Protein AF-A0A1G1VAP3-F1 (afdb_monomer)

Solvent-accessible surface area (backbone atoms only — not comparable to full-atom values): 3587 Å² total; per-residue (Å²): 119,71,71,60,58,66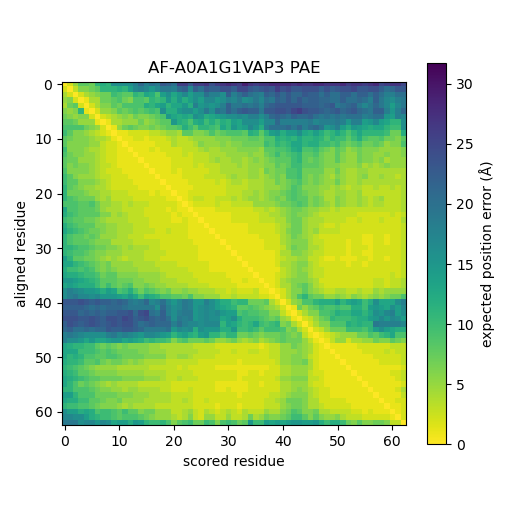,56,52,53,60,53,51,52,50,52,52,51,50,47,42,59,71,53,49,51,56,50,52,51,51,53,48,29,52,49,53,50,56,75,64,51,47,93,71,42,65,81,43,43,67,60,52,32,48,49,46,34,33,79,74,73,75,92

Sequence (63 aa):
MKKKILITSPLFLLLIFLFYWFQIRPAEIRSYCDWETKSKSSWRVTKNYDANYNSCLHEKGLK

Secondary structure (DSSP, 8-state):
-HHHHHHHHHHHHHHHHHHIIIIIHHHHHHHHHHHHHHHT--TTGGGGHHHHHHHHHHHTT--

Structure (mmCIF, N/CA/C/O backbone):
data_AF-A0A1G1VAP3-F1
#
_entry.id   AF-A0A1G1VAP3-F1
#
loop_
_atom_site.group_PDB
_atom_site.id
_atom_site.type_symbol
_atom_site.label_atom_id
_atom_site.label_alt_id
_atom_site.label_comp_id
_atom_site.label_asym_id
_atom_site.label_entity_id
_atom_site.label_seq_id
_atom_site.pdbx_PDB_ins_code
_atom_site.Cartn_x
_atom_site.Cartn_y
_atom_site.Cartn_z
_atom_site.occupancy
_atom_site.B_iso_or_equiv
_atom_site.auth_seq_id
_atom_site.auth_comp_id
_atom_site.auth_asym_id
_atom_site.auth_atom_id
_atom_site.pdbx_PDB_model_num
ATOM 1 N N . MET A 1 1 ? -25.952 1.220 34.935 1.00 55.91 1 MET A N 1
ATOM 2 C CA . MET A 1 1 ? -25.234 2.091 33.969 1.00 55.91 1 MET A CA 1
ATOM 3 C C . MET A 1 1 ? -23.805 1.629 33.645 1.00 55.91 1 MET A C 1
ATOM 5 O O . MET A 1 1 ? -23.405 1.777 32.502 1.00 55.91 1 MET A O 1
ATOM 9 N N . LYS A 1 2 ? -23.066 0.979 34.564 1.00 59.72 2 LYS A N 1
ATOM 10 C CA . LYS A 1 2 ? -21.683 0.490 34.334 1.00 59.72 2 LYS A CA 1
ATOM 11 C C . LYS A 1 2 ? -21.522 -0.553 33.204 1.00 59.72 2 LYS A C 1
ATOM 13 O O . LYS A 1 2 ? -20.518 -0.545 32.506 1.00 59.72 2 LYS A O 1
ATOM 18 N N . LYS A 1 3 ? -22.534 -1.403 32.969 1.00 62.38 3 LYS A N 1
ATOM 19 C CA . LYS A 1 3 ? -22.501 -2.453 31.925 1.00 62.38 3 LYS A CA 1
ATOM 20 C C . LYS A 1 3 ? -22.435 -1.906 30.487 1.00 62.38 3 LYS A C 1
ATOM 22 O O . LYS A 1 3 ? -21.834 -2.545 29.637 1.00 62.38 3 LYS A O 1
ATOM 27 N N . LYS A 1 4 ? -23.016 -0.725 30.218 1.00 60.47 4 LYS A N 1
ATOM 28 C CA . LYS A 1 4 ? -22.987 -0.105 28.877 1.00 60.47 4 LYS A CA 1
ATOM 29 C C . LYS A 1 4 ? -21.586 0.412 28.518 1.00 60.47 4 LYS A C 1
ATOM 31 O O . LYS A 1 4 ? -21.167 0.257 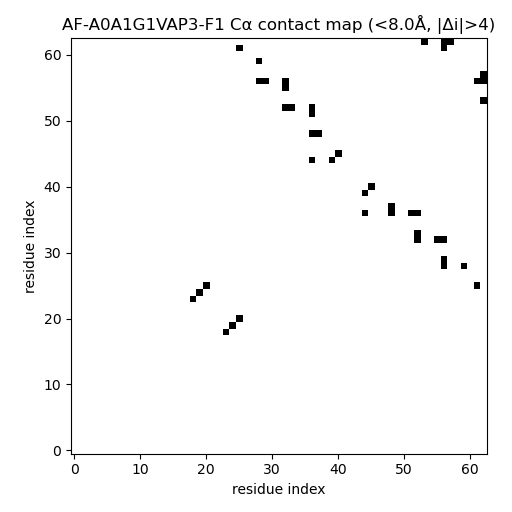27.382 1.00 60.47 4 LYS A O 1
ATOM 36 N N . ILE A 1 5 ? -20.855 0.931 29.509 1.00 64.75 5 ILE A N 1
ATOM 37 C CA . ILE A 1 5 ? -19.484 1.451 29.355 1.00 64.75 5 ILE A CA 1
ATOM 38 C C . ILE A 1 5 ? -18.487 0.317 29.052 1.00 64.75 5 ILE A C 1
ATOM 40 O O . ILE A 1 5 ? -17.567 0.493 28.255 1.00 64.75 5 ILE A O 1
ATOM 44 N N . LEU A 1 6 ? -18.707 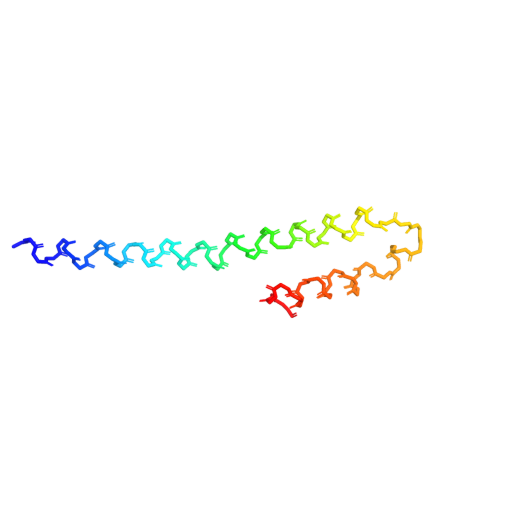-0.868 29.638 1.00 68.44 6 LEU A N 1
ATOM 45 C CA . LEU A 1 6 ? -17.853 -2.043 29.431 1.00 68.44 6 LEU A CA 1
ATOM 46 C C . LEU A 1 6 ? -17.899 -2.570 27.984 1.00 68.44 6 LEU A C 1
ATOM 48 O O . LEU A 1 6 ? -16.916 -3.120 27.508 1.00 68.44 6 LEU A O 1
ATOM 52 N N . ILE A 1 7 ? -19.025 -2.392 27.284 1.00 73.06 7 ILE A N 1
ATOM 53 C CA . ILE A 1 7 ? -19.229 -2.879 25.907 1.00 73.06 7 ILE A CA 1
ATOM 54 C C . ILE A 1 7 ? -18.762 -1.842 24.875 1.00 73.06 7 ILE A C 1
ATOM 56 O O . ILE A 1 7 ? -18.241 -2.202 23.822 1.00 73.06 7 ILE A O 1
ATOM 60 N N . THR A 1 8 ? -18.886 -0.546 25.174 1.00 79.06 8 THR A N 1
ATOM 61 C CA . THR A 1 8 ? -18.439 0.529 24.273 1.00 79.06 8 THR A CA 1
ATOM 62 C C . THR A 1 8 ? -16.916 0.626 24.145 1.00 79.06 8 THR A C 1
ATOM 64 O O . THR A 1 8 ? -16.422 1.008 23.090 1.00 79.06 8 THR A O 1
ATOM 67 N N . SER A 1 9 ? -16.163 0.259 25.187 1.00 82.25 9 SER A N 1
ATOM 68 C CA . SER A 1 9 ? -14.692 0.307 25.186 1.00 82.25 9 SER A CA 1
ATOM 69 C C . SER A 1 9 ? -14.025 -0.648 24.172 1.00 82.25 9 SER A C 1
ATOM 71 O O . SER A 1 9 ? -13.232 -0.168 23.360 1.00 82.25 9 SER A O 1
ATOM 73 N N . PRO A 1 10 ? -14.349 -1.958 24.128 1.00 89.88 10 PRO A N 1
ATOM 74 C CA . PRO A 1 10 ? -13.768 -2.863 23.136 1.00 89.88 10 PRO A CA 1
ATOM 75 C C . PRO A 1 10 ? -14.233 -2.547 21.711 1.00 89.88 10 PRO A C 1
ATOM 77 O O . PRO A 1 10 ? -13.456 -2.696 20.773 1.00 89.88 10 PRO A O 1
ATOM 80 N N . LEU A 1 11 ? -15.465 -2.051 21.537 1.00 90.19 11 LEU A N 1
ATOM 81 C CA . LEU A 1 11 ? -15.974 -1.652 20.223 1.00 90.19 11 LEU A CA 1
ATOM 82 C C . LEU A 1 11 ? -15.173 -0.480 19.638 1.00 90.19 11 LEU A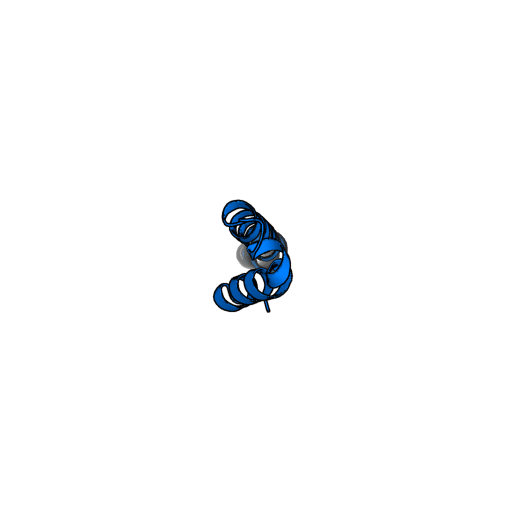 C 1
ATOM 84 O O . LEU A 1 11 ? -14.837 -0.486 18.458 1.00 90.19 11 LEU A O 1
ATOM 88 N N . PHE A 1 12 ? -14.826 0.503 20.469 1.00 90.62 12 PHE A N 1
ATOM 89 C CA . PHE A 1 12 ? -14.015 1.641 20.046 1.00 90.62 12 PHE A CA 1
ATOM 90 C C . PHE A 1 12 ? -12.592 1.223 19.642 1.00 90.62 12 PHE A C 1
ATOM 92 O O . PHE A 1 12 ? -12.103 1.641 18.594 1.00 90.62 12 PHE A O 1
ATOM 99 N N . LEU A 1 13 ? -11.956 0.339 20.419 1.00 92.44 13 LEU A N 1
ATOM 100 C CA . LEU A 1 13 ? -10.646 -0.228 20.073 1.00 92.44 13 LEU A CA 1
ATOM 101 C C . LEU A 1 13 ? -10.689 -1.009 18.754 1.00 92.44 13 LEU A C 1
ATOM 103 O O . LEU A 1 13 ? -9.785 -0.868 17.931 1.00 92.44 13 LEU A O 1
ATOM 107 N N . LEU A 1 14 ? -11.753 -1.784 18.527 1.00 94.25 14 LEU A N 1
ATOM 108 C CA . LEU A 1 14 ? -11.946 -2.525 17.284 1.00 94.25 14 LEU A CA 1
ATOM 109 C C . LEU A 1 14 ? -12.053 -1.580 16.078 1.00 94.25 14 LEU A C 1
ATOM 111 O O . LEU A 1 14 ? -11.436 -1.831 15.050 1.00 94.25 14 LEU A O 1
ATOM 115 N N . LEU A 1 15 ? -12.784 -0.469 16.206 1.00 93.00 15 LEU A N 1
ATOM 116 C CA . LEU A 1 15 ? -12.906 0.527 15.137 1.00 93.00 15 LEU A CA 1
ATOM 117 C C . LEU A 1 15 ? -11.571 1.208 14.818 1.00 93.00 15 LEU A C 1
ATOM 119 O O . LEU A 1 15 ? -11.250 1.367 13.643 1.00 93.00 15 LEU A O 1
ATOM 123 N N . ILE A 1 16 ? -10.772 1.563 15.831 1.00 94.12 16 ILE A N 1
ATOM 124 C CA . ILE A 1 16 ? -9.424 2.118 15.622 1.00 94.12 16 ILE A CA 1
ATOM 125 C C . ILE A 1 16 ? -8.533 1.100 14.914 1.00 94.12 16 ILE A C 1
ATOM 127 O O . ILE A 1 16 ? -7.846 1.445 13.955 1.00 94.12 16 ILE A O 1
ATOM 131 N N . PHE A 1 17 ? -8.564 -0.155 15.364 1.00 94.44 17 PHE A N 1
ATOM 132 C CA . PHE A 1 17 ? -7.794 -1.231 14.754 1.00 94.44 17 PHE A CA 1
ATOM 133 C C . PHE A 1 17 ? -8.171 -1.427 13.282 1.00 94.44 17 PHE A C 1
ATOM 135 O O . PHE A 1 17 ? -7.293 -1.470 12.422 1.00 94.44 17 PHE A O 1
ATOM 142 N N . LEU A 1 18 ? -9.470 -1.474 12.975 1.00 94.38 18 LEU A N 1
ATOM 143 C CA . LEU A 1 18 ? -9.961 -1.573 11.603 1.00 94.38 18 LEU A CA 1
ATOM 144 C C . LEU A 1 18 ? -9.536 -0.356 10.776 1.00 94.38 18 LEU A C 1
ATOM 146 O O . LEU A 1 18 ? -9.048 -0.520 9.664 1.00 94.38 18 LEU A O 1
ATOM 150 N N . PHE A 1 19 ? -9.651 0.859 11.313 1.00 94.19 19 PHE A N 1
ATOM 151 C CA . PHE A 1 19 ? -9.229 2.068 10.609 1.00 94.19 19 PHE A CA 1
ATOM 152 C C . PHE A 1 19 ? -7.728 2.054 10.294 1.00 94.19 19 PHE A C 1
ATOM 154 O O . PHE A 1 19 ? -7.336 2.302 9.155 1.00 94.19 19 PHE A O 1
ATOM 161 N N . TYR A 1 20 ? -6.885 1.697 11.265 1.00 93.75 20 TYR A N 1
ATOM 162 C CA . TYR A 1 20 ? -5.448 1.527 11.053 1.00 93.75 20 TYR A CA 1
ATOM 163 C C . TYR A 1 20 ? -5.160 0.482 9.965 1.00 93.75 20 TYR A C 1
ATOM 165 O O . TYR A 1 20 ? -4.394 0.742 9.034 1.00 93.75 20 TYR A O 1
ATOM 173 N N . TRP A 1 21 ? -5.823 -0.674 10.036 1.00 91.50 21 TRP A N 1
ATOM 174 C CA . TRP A 1 21 ? -5.612 -1.774 9.100 1.00 91.50 21 TRP A CA 1
ATOM 175 C C . TRP A 1 21 ? -6.071 -1.451 7.671 1.00 91.50 21 TRP A C 1
ATOM 177 O O . TRP A 1 21 ? -5.408 -1.844 6.712 1.00 91.50 21 TRP A O 1
ATOM 187 N N . PHE A 1 22 ? -7.184 -0.729 7.515 1.00 91.69 22 PHE A N 1
ATOM 188 C CA . PHE A 1 22 ? -7.774 -0.424 6.208 1.00 91.69 22 PHE A CA 1
ATOM 189 C C . PHE A 1 22 ? -7.295 0.884 5.579 1.00 91.69 22 PHE A C 1
ATOM 191 O O . PHE A 1 22 ? -7.353 0.995 4.358 1.00 91.69 22 PHE A O 1
ATOM 198 N N . GLN A 1 23 ? -6.841 1.867 6.359 1.00 91.62 23 GLN A N 1
ATOM 199 C CA . GLN A 1 23 ? -6.419 3.170 5.828 1.00 91.62 23 GLN A CA 1
ATOM 200 C C . GLN A 1 23 ? -4.903 3.353 5.897 1.00 91.62 23 GLN A C 1
ATOM 202 O O . GLN A 1 23 ? -4.266 3.655 4.889 1.00 91.62 23 GLN A O 1
ATOM 207 N N . ILE A 1 24 ? -4.311 3.141 7.074 1.00 92.75 24 ILE A N 1
ATOM 208 C CA . ILE A 1 24 ? -2.907 3.494 7.330 1.00 92.75 24 ILE A CA 1
ATOM 209 C C . ILE A 1 24 ? -1.967 2.449 6.727 1.00 92.75 24 ILE A C 1
ATOM 211 O O . ILE A 1 24 ? -1.134 2.790 5.887 1.00 92.75 24 ILE A O 1
ATOM 215 N N . ARG A 1 25 ? -2.159 1.167 7.063 1.00 93.88 25 ARG A N 1
ATOM 216 C CA . ARG A 1 25 ? -1.353 0.056 6.529 1.00 93.88 25 ARG A CA 1
ATOM 217 C C . ARG A 1 25 ? -1.245 0.079 4.989 1.00 93.88 25 ARG A C 1
ATOM 219 O O . ARG A 1 25 ? -0.128 -0.010 4.477 1.00 93.88 25 ARG A O 1
ATOM 226 N N . PRO A 1 26 ? -2.344 0.218 4.215 1.00 94.81 26 PRO A N 1
ATOM 227 C CA . PRO A 1 26 ? -2.251 0.308 2.761 1.00 94.81 26 PRO A CA 1
ATOM 228 C C . PRO A 1 26 ? -1.454 1.510 2.249 1.00 94.81 26 PRO A C 1
ATOM 230 O O . PRO A 1 26 ? -0.775 1.395 1.230 1.00 94.81 26 PRO A O 1
ATOM 233 N N . ALA A 1 27 ? -1.555 2.666 2.908 1.00 95.19 27 ALA A N 1
ATOM 234 C CA . ALA A 1 27 ? -0.826 3.867 2.510 1.00 95.19 27 ALA A CA 1
ATOM 235 C C . ALA A 1 27 ? 0.684 3.707 2.743 1.00 95.19 27 ALA A C 1
ATOM 237 O O . ALA A 1 27 ? 1.475 3.987 1.841 1.00 95.19 27 ALA A O 1
ATOM 238 N N . GLU A 1 28 ? 1.075 3.177 3.903 1.00 95.25 28 GLU A N 1
ATOM 239 C CA . GLU A 1 28 ? 2.476 2.910 4.243 1.00 95.25 28 GLU A CA 1
ATOM 240 C C . GLU A 1 28 ? 3.114 1.919 3.269 1.00 95.25 28 GLU A C 1
ATOM 242 O O . GLU A 1 28 ? 4.200 2.171 2.749 1.00 95.25 28 GLU A O 1
ATOM 247 N N . ILE A 1 29 ? 2.425 0.818 2.958 1.00 95.75 29 ILE A N 1
ATOM 248 C CA . ILE A 1 29 ? 2.944 -0.186 2.025 1.00 95.75 29 ILE A CA 1
ATOM 249 C C . ILE A 1 29 ? 3.119 0.405 0.621 1.00 95.75 29 ILE A C 1
ATOM 251 O O . ILE A 1 29 ? 4.147 0.162 -0.006 1.00 95.75 29 ILE A O 1
ATOM 255 N N . ARG A 1 30 ? 2.156 1.190 0.117 1.00 95.56 30 ARG A N 1
ATOM 256 C CA . ARG A 1 30 ? 2.289 1.838 -1.200 1.00 95.56 30 ARG A CA 1
ATOM 257 C C . ARG A 1 30 ? 3.476 2.790 -1.234 1.00 95.56 30 ARG A C 1
ATOM 259 O O . 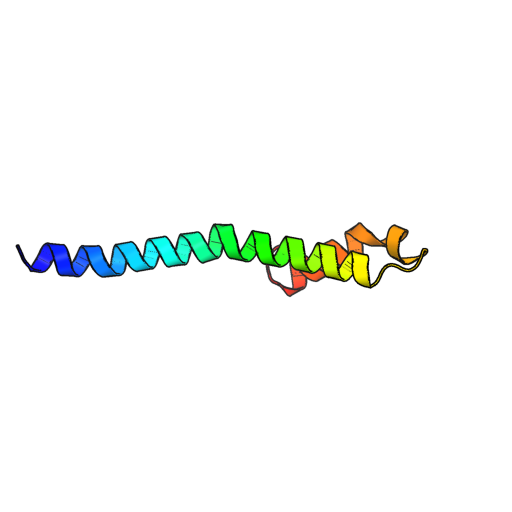ARG A 1 30 ? 4.267 2.723 -2.168 1.00 95.56 30 ARG A O 1
ATOM 266 N N . SER A 1 31 ? 3.632 3.621 -0.203 1.00 95.88 31 SER A N 1
ATOM 267 C CA . SER A 1 31 ? 4.773 4.534 -0.092 1.00 95.88 31 SER A CA 1
ATOM 268 C C . SER A 1 31 ? 6.100 3.781 -0.020 1.00 95.88 31 SER A C 1
ATOM 270 O O . SER A 1 31 ? 7.076 4.198 -0.636 1.00 95.88 31 SER A O 1
ATOM 272 N N . TYR A 1 32 ? 6.145 2.671 0.715 1.00 94.56 32 TYR A N 1
ATOM 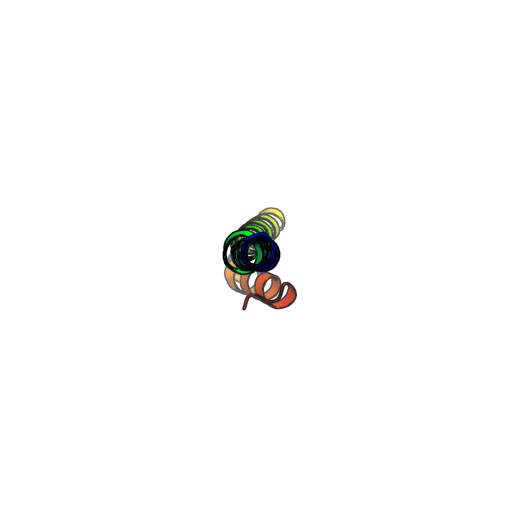273 C CA . TYR A 1 32 ? 7.332 1.834 0.819 1.00 94.56 32 TYR A CA 1
ATOM 274 C C . TYR A 1 32 ? 7.683 1.179 -0.520 1.00 94.56 32 TYR A C 1
ATOM 276 O O . TYR A 1 32 ? 8.831 1.254 -0.942 1.00 94.56 32 TYR A O 1
ATOM 284 N N . CYS A 1 33 ? 6.710 0.581 -1.214 1.00 93.75 33 CYS A N 1
ATOM 285 C CA . CYS A 1 33 ? 6.941 -0.059 -2.509 1.00 93.75 33 CYS A CA 1
ATOM 286 C C . CYS A 1 33 ? 7.347 0.950 -3.592 1.00 93.75 33 CYS A C 1
ATOM 288 O O . CYS A 1 33 ? 8.186 0.642 -4.438 1.00 93.75 33 CYS A O 1
ATOM 290 N N . ASP A 1 34 ? 6.781 2.158 -3.559 1.00 93.56 34 ASP A N 1
ATOM 291 C CA . ASP A 1 34 ? 7.174 3.273 -4.425 1.00 93.56 34 ASP A CA 1
ATOM 292 C C . ASP A 1 34 ? 8.628 3.687 -4.147 1.00 93.56 34 ASP A C 1
ATOM 294 O O . ASP A 1 34 ? 9.453 3.707 -5.063 1.00 93.56 34 ASP A O 1
ATOM 298 N N . TRP A 1 35 ? 8.974 3.911 -2.874 1.00 92.81 35 TRP A N 1
ATOM 299 C CA . TRP A 1 35 ? 10.338 4.236 -2.463 1.00 92.81 35 TRP A CA 1
ATOM 300 C C . TRP A 1 35 ? 11.336 3.131 -2.815 1.00 92.81 35 TRP A C 1
ATOM 302 O O . TRP A 1 35 ? 12.405 3.434 -3.328 1.00 92.81 35 TRP A O 1
ATOM 312 N N . GLU A 1 36 ? 11.008 1.860 -2.585 1.00 91.25 36 GLU A N 1
ATOM 313 C CA . GLU A 1 36 ? 11.895 0.731 -2.873 1.00 91.25 36 GLU A CA 1
ATOM 314 C C . GLU A 1 36 ? 12.128 0.553 -4.377 1.00 91.25 36 GLU A C 1
ATOM 316 O O . GLU A 1 36 ? 13.251 0.308 -4.821 1.00 91.25 36 GLU A O 1
ATOM 321 N N . THR A 1 37 ? 11.083 0.728 -5.185 1.00 90.50 37 THR A N 1
ATOM 322 C CA . THR A 1 37 ? 11.203 0.627 -6.644 1.00 90.50 37 THR A CA 1
ATOM 323 C C . THR A 1 37 ? 12.036 1.782 -7.206 1.00 90.50 37 THR A C 1
ATOM 325 O O . THR A 1 37 ? 12.854 1.576 -8.105 1.00 90.50 37 THR A O 1
ATOM 328 N N . LYS A 1 38 ? 11.880 2.990 -6.648 1.00 87.06 38 LYS A N 1
ATOM 329 C CA . LYS A 1 38 ? 12.672 4.173 -7.018 1.00 87.06 38 LYS A CA 1
ATOM 330 C C . LYS A 1 38 ? 14.103 4.115 -6.489 1.00 87.06 38 LYS A C 1
ATOM 332 O O . LYS A 1 38 ? 15.024 4.482 -7.203 1.00 87.06 38 LYS A O 1
ATOM 337 N N . SER A 1 39 ? 14.333 3.626 -5.274 1.00 86.88 39 SER A N 1
ATOM 338 C CA . SER A 1 39 ? 15.681 3.538 -4.697 1.00 86.88 39 SER A CA 1
ATOM 339 C C . SER A 1 39 ? 16.541 2.501 -5.415 1.00 86.88 39 SER A C 1
ATOM 341 O O . SER A 1 39 ? 17.749 2.683 -5.550 1.00 86.88 39 SER A O 1
ATOM 343 N N . LYS A 1 40 ? 15.916 1.457 -5.971 1.00 80.81 40 LYS A N 1
ATOM 344 C CA . LYS A 1 40 ? 16.572 0.481 -6.847 1.00 80.81 40 LYS A CA 1
ATOM 345 C C . LYS A 1 40 ? 16.703 0.958 -8.301 1.00 80.81 40 LYS A C 1
ATOM 347 O O . LYS A 1 40 ? 17.170 0.185 -9.139 1.00 80.81 40 LYS A O 1
ATOM 352 N N . SER A 1 41 ? 16.314 2.194 -8.647 1.00 64.44 41 SER A N 1
ATOM 353 C CA . SER A 1 41 ? 16.237 2.616 -10.048 1.00 64.44 41 SER A CA 1
ATOM 354 C C . SER A 1 41 ? 17.602 2.927 -10.682 1.00 64.44 41 SER A C 1
ATOM 356 O O . SER A 1 41 ? 18.131 4.030 -10.576 1.00 64.44 41 SER A O 1
ATOM 358 N N . SER A 1 42 ? 18.144 1.957 -11.417 1.00 61.62 42 SER A N 1
ATOM 359 C CA . SER A 1 42 ? 19.033 2.188 -12.568 1.00 61.62 42 SER A CA 1
ATOM 360 C C . SER A 1 42 ? 18.183 2.538 -13.803 1.00 61.62 42 SER A C 1
ATOM 362 O O . SER A 1 42 ? 17.024 2.140 -13.863 1.00 61.62 42 SER A O 1
ATOM 364 N N . TRP A 1 43 ? 18.724 3.217 -14.826 1.00 56.78 43 TRP A N 1
ATOM 365 C CA . TRP A 1 43 ? 18.013 3.559 -16.080 1.00 56.78 43 TRP A CA 1
ATOM 366 C C . TRP A 1 43 ? 17.245 2.384 -16.739 1.00 56.78 43 TRP A C 1
ATOM 368 O O . TRP A 1 43 ? 16.283 2.611 -17.471 1.00 56.78 43 TRP A O 1
ATOM 378 N N . ARG A 1 44 ? 17.624 1.120 -16.478 1.00 57.25 44 ARG A N 1
ATOM 379 C CA . ARG A 1 44 ? 16.865 -0.078 -16.912 1.00 57.25 44 ARG A CA 1
ATOM 380 C C . ARG A 1 44 ? 15.616 -0.373 -16.074 1.00 57.25 44 ARG A C 1
ATOM 382 O O . ARG A 1 44 ? 14.654 -0.921 -16.599 1.00 57.25 44 ARG A O 1
ATOM 389 N N . VAL A 1 45 ? 15.632 -0.037 -14.790 1.00 58.69 45 VAL A N 1
ATOM 390 C CA . VAL A 1 45 ? 14.584 -0.352 -13.807 1.00 58.69 45 VAL A CA 1
ATOM 391 C C . VAL A 1 45 ? 13.341 0.510 -14.024 1.00 58.69 45 VAL A C 1
ATOM 393 O O . VAL A 1 45 ? 12.236 0.041 -13.775 1.00 58.69 45 VAL A O 1
ATOM 396 N N . THR A 1 46 ? 13.487 1.703 -14.609 1.00 63.56 46 THR A N 1
ATOM 397 C CA . THR A 1 46 ? 12.357 2.566 -14.991 1.00 63.56 46 THR A CA 1
ATOM 398 C 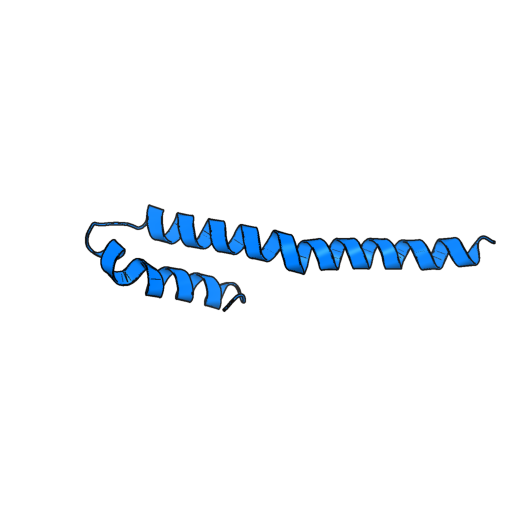C . THR A 1 46 ? 11.398 1.877 -15.969 1.00 63.56 46 THR A C 1
ATOM 400 O O . THR A 1 46 ? 10.197 2.108 -15.896 1.00 63.56 46 THR A O 1
ATOM 403 N N . LYS A 1 47 ? 11.887 0.977 -16.841 1.00 72.12 47 LYS A N 1
ATOM 404 C CA . LYS A 1 47 ? 11.019 0.209 -17.757 1.00 72.12 47 LYS A CA 1
ATOM 405 C C . LYS A 1 47 ? 10.163 -0.847 -17.051 1.00 72.12 47 LYS A C 1
ATOM 407 O O . LYS A 1 47 ? 9.098 -1.176 -17.555 1.00 72.12 47 LYS A O 1
ATOM 412 N N . ASN A 1 48 ? 10.609 -1.346 -15.896 1.00 83.38 48 ASN A N 1
ATOM 413 C CA . ASN A 1 48 ? 9.918 -2.385 -15.125 1.00 83.38 48 ASN A CA 1
ATOM 414 C C . ASN A 1 48 ? 9.310 -1.843 -13.824 1.00 83.38 48 ASN A C 1
ATOM 416 O O . ASN A 1 48 ? 9.026 -2.621 -12.912 1.00 83.38 48 ASN A O 1
ATOM 420 N N . TYR A 1 49 ? 9.110 -0.524 -13.732 1.00 87.81 49 TYR A N 1
ATOM 421 C CA . TYR A 1 49 ? 8.573 0.125 -12.541 1.00 87.81 49 TYR A CA 1
ATOM 422 C C . TYR A 1 49 ? 7.266 -0.527 -12.084 1.00 87.81 49 TYR A C 1
ATOM 424 O O . TYR A 1 49 ? 7.174 -0.994 -10.952 1.00 87.81 49 TYR A O 1
ATOM 432 N N . ASP A 1 50 ? 6.294 -0.646 -12.991 1.00 90.62 50 ASP A N 1
ATOM 433 C CA . ASP A 1 50 ? 4.979 -1.198 -12.667 1.00 90.62 50 ASP A CA 1
ATOM 434 C C . ASP A 1 50 ? 5.052 -2.662 -12.233 1.00 90.62 50 ASP A C 1
ATOM 436 O O . ASP A 1 50 ? 4.356 -3.061 -11.303 1.00 90.62 50 ASP A O 1
ATOM 440 N N . ALA A 1 51 ? 5.899 -3.472 -12.871 1.00 90.81 51 ALA A N 1
ATOM 441 C CA . ALA A 1 51 ? 6.051 -4.879 -12.510 1.00 90.81 51 ALA A CA 1
ATOM 442 C C . ALA A 1 51 ? 6.635 -5.028 -11.096 1.00 90.81 51 ALA A C 1
ATOM 444 O O . ALA A 1 51 ? 6.076 -5.747 -10.271 1.00 90.81 51 ALA A O 1
ATOM 445 N N . ASN A 1 52 ? 7.705 -4.291 -10.793 1.00 90.56 52 ASN A N 1
ATOM 446 C CA . ASN A 1 52 ? 8.363 -4.326 -9.487 1.00 90.56 52 ASN A CA 1
ATOM 447 C C . ASN A 1 52 ? 7.466 -3.752 -8.381 1.00 90.56 52 ASN A C 1
ATOM 449 O O . ASN A 1 52 ? 7.346 -4.343 -7.309 1.00 90.56 52 ASN A O 1
ATOM 453 N N . TYR A 1 53 ? 6.787 -2.639 -8.663 1.00 93.38 53 TYR A N 1
ATOM 454 C CA . TYR A 1 53 ? 5.845 -2.019 -7.742 1.00 93.38 53 TYR A CA 1
ATOM 455 C C . TYR A 1 53 ? 4.671 -2.957 -7.431 1.00 93.38 53 TYR A C 1
ATOM 457 O O . TYR A 1 53 ? 4.378 -3.203 -6.262 1.00 93.38 53 TYR A O 1
ATOM 465 N N . ASN A 1 54 ? 4.033 -3.544 -8.453 1.00 94.12 54 ASN A N 1
ATOM 466 C CA . ASN A 1 54 ? 2.935 -4.493 -8.246 1.00 94.12 54 ASN A CA 1
ATOM 467 C C . ASN A 1 54 ? 3.407 -5.774 -7.535 1.00 94.12 54 ASN A C 1
ATOM 469 O O . ASN A 1 54 ? 2.686 -6.265 -6.674 1.00 94.12 54 ASN A O 1
ATOM 473 N N . SER A 1 55 ? 4.613 -6.274 -7.827 1.00 93.75 55 SER A N 1
ATOM 474 C CA . SER A 1 55 ? 5.196 -7.418 -7.108 1.00 93.75 55 SER A CA 1
ATOM 475 C C . SER A 1 55 ? 5.359 -7.119 -5.615 1.00 93.75 55 SER A C 1
ATOM 477 O O .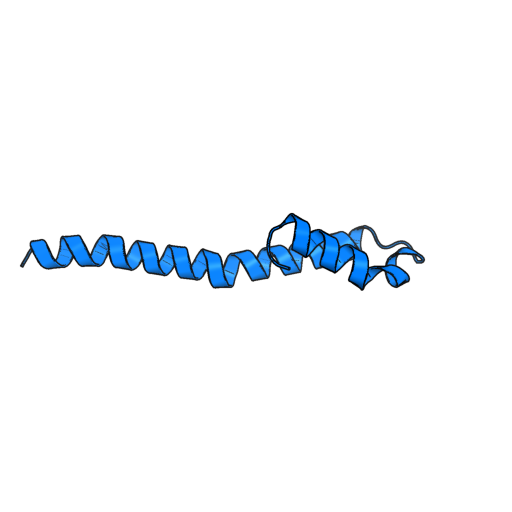 SER A 1 55 ? 4.933 -7.912 -4.781 1.00 93.75 55 SER A O 1
ATOM 479 N N . CYS A 1 56 ? 5.890 -5.943 -5.262 1.00 94.00 56 CYS A N 1
ATOM 480 C CA . CYS A 1 56 ? 6.026 -5.522 -3.865 1.00 94.00 56 CYS A CA 1
ATOM 481 C C . CYS A 1 56 ? 4.665 -5.394 -3.157 1.00 94.00 56 CYS A C 1
ATOM 483 O O . CYS A 1 56 ? 4.516 -5.793 -1.998 1.00 94.00 56 CYS A O 1
ATOM 485 N N . LEU A 1 57 ? 3.648 -4.866 -3.848 1.00 95.62 57 LEU A N 1
ATOM 486 C CA . LEU A 1 57 ? 2.287 -4.806 -3.309 1.00 95.62 57 LEU A CA 1
ATOM 487 C C . LEU A 1 57 ? 1.709 -6.205 -3.053 1.00 95.62 57 LEU A C 1
ATOM 489 O O . LEU A 1 57 ? 1.035 -6.394 -2.036 1.00 95.62 57 LEU A O 1
ATOM 493 N N . HIS A 1 58 ? 1.988 -7.168 -3.934 1.00 95.50 58 HIS A N 1
ATOM 494 C CA . HIS A 1 58 ? 1.535 -8.552 -3.799 1.00 95.50 58 HIS A CA 1
ATOM 495 C C . HIS A 1 58 ? 2.164 -9.251 -2.602 1.00 95.50 58 HIS A C 1
ATOM 497 O O . HIS A 1 58 ? 1.452 -9.781 -1.750 1.00 95.50 58 HIS A O 1
ATOM 503 N N . GLU A 1 59 ? 3.484 -9.154 -2.461 1.00 94.94 59 GLU A N 1
ATOM 504 C CA . GLU A 1 59 ? 4.219 -9.735 -1.332 1.00 94.94 59 GLU A CA 1
ATOM 505 C C . GLU A 1 59 ? 3.737 -9.206 0.027 1.00 94.94 59 GLU A C 1
ATOM 507 O O . GLU A 1 59 ? 3.746 -9.927 1.024 1.00 94.94 59 GLU A O 1
ATOM 512 N N . LYS A 1 60 ? 3.270 -7.953 0.080 1.00 93.25 60 LYS A N 1
ATOM 513 C CA . LYS A 1 60 ? 2.751 -7.325 1.309 1.00 93.25 60 LYS A CA 1
ATOM 514 C C . LYS A 1 60 ? 1.238 -7.493 1.502 1.00 93.25 60 LYS A C 1
ATOM 516 O O . LYS A 1 60 ? 0.689 -7.032 2.513 1.00 93.25 60 LYS A O 1
ATOM 521 N N . GLY A 1 61 ? 0.574 -8.187 0.577 1.00 92.25 61 GLY A N 1
ATOM 522 C CA . GLY A 1 61 ? -0.833 -8.567 0.667 1.00 92.25 61 GLY A CA 1
ATOM 523 C C . GLY A 1 61 ? -1.806 -7.431 0.355 1.00 92.25 61 GLY A C 1
ATOM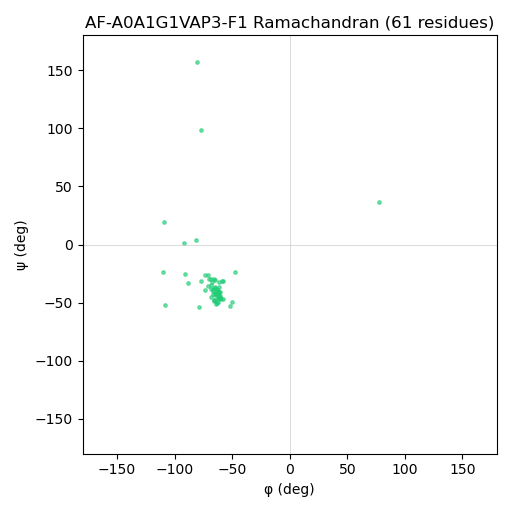 524 O O . GLY A 1 61 ? -2.829 -7.312 1.027 1.00 92.25 61 GLY A O 1
ATOM 525 N N . LEU A 1 62 ? -1.473 -6.564 -0.606 1.00 89.81 62 LEU A N 1
ATOM 526 C CA . LEU A 1 62 ? -2.357 -5.489 -1.072 1.00 89.81 62 LEU A CA 1
ATOM 527 C C . LEU A 1 62 ? -2.911 -5.667 -2.482 1.00 89.81 62 LEU A C 1
ATOM 529 O O . LEU A 1 62 ? -3.923 -5.029 -2.781 1.00 89.81 62 LEU A O 1
ATOM 533 N N . LYS A 1 63 ? -2.261 -6.441 -3.353 1.00 78.06 63 LYS A N 1
ATOM 534 C CA . LYS A 1 63 ? -2.682 -6.583 -4.750 1.00 78.06 63 LYS A CA 1
ATOM 535 C C . LYS A 1 63 ? -2.265 -7.910 -5.338 1.00 78.06 63 LYS A C 1
ATOM 537 O O . LYS A 1 63 ? -1.074 -8.212 -5.200 1.00 78.06 63 LYS A O 1
#

pLDDT: mean 85.15, std 12.77, range [55.91, 95.88]

Organism: NCBI:txid1797519

Foldseek 3Di:
DVVVVVVVVVVVVVVVVVCCVPPVLVVVQLVVLLCVLVVPDDVVSVVCSVVSSVVSCVVSPND

Radius of gyration: 18.9 Å; Cα contacts (8 Å, |Δi|>4): 22; chains: 1; bounding box: 44×14×52 Å

Mean predicted aligned error: 7.15 Å